Protein AF-A0AAD5X864-F1 (afdb_monomer_lite)

Radius of gyration: 17.91 Å; chains: 1; bounding box: 40×26×48 Å

InterPro domains:
  IPR007379 Tim44-like domain [PF04280] (13-86)
  IPR032710 NTF2-like domain superfamily [SSF54427] (5-88)
  IPR051975 Mitochondrial Large Ribosomal Subunit mL45 [PTHR28554] (2-89)

Secondary structure (DSSP, 8-state):
-EEEEEEEEEEEEEEEEEEEEEESSSS-EEEEEEEEEEEEEEEEEEEEETTEEEEEEEEEEEEEEEEEEEEE-TTT-TTPPPEEEEEE----

Sequence (92 aa):
MSWQSHGRASPPQTVNLTAAKIMMDKTTDHEIVQVTVRVNLKQSVAIYKGGKLIGGNPNEPQDIEEFI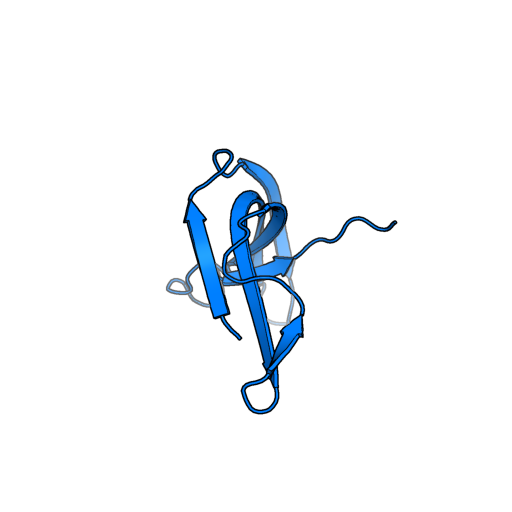VLEKWPTRDVYEDWKIAARLTRKA

Structure (mmCIF, N/CA/C/O backbone):
data_AF-A0AAD5X864-F1
#
_entry.id   AF-A0AAD5X864-F1
#
loop_
_atom_site.group_PDB
_atom_site.id
_atom_site.type_symbol
_atom_site.label_atom_id
_atom_site.label_alt_id
_atom_site.label_comp_id
_atom_site.label_asym_id
_atom_site.label_entity_id
_atom_site.label_seq_id
_atom_site.pdbx_PDB_ins_code
_atom_site.Cartn_x
_atom_site.Cartn_y
_atom_site.Cartn_z
_atom_site.occupancy
_atom_site.B_iso_or_equiv
_atom_site.auth_seq_id
_atom_site.auth_comp_id
_atom_site.auth_asym_id
_atom_site.auth_atom_id
_atom_site.pdbx_PDB_model_num
ATOM 1 N 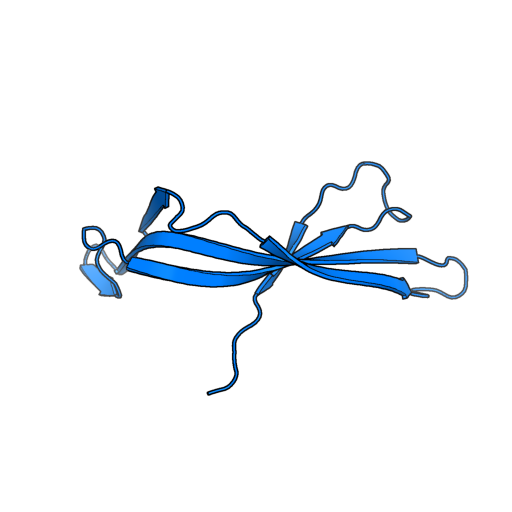N . MET A 1 1 ? -19.189 -2.866 4.985 1.00 91.06 1 MET A N 1
ATOM 2 C CA . MET A 1 1 ? -17.881 -2.562 5.604 1.00 91.06 1 MET A CA 1
ATOM 3 C C . MET A 1 1 ? -17.807 -1.059 5.786 1.00 91.06 1 MET A C 1
ATOM 5 O O . M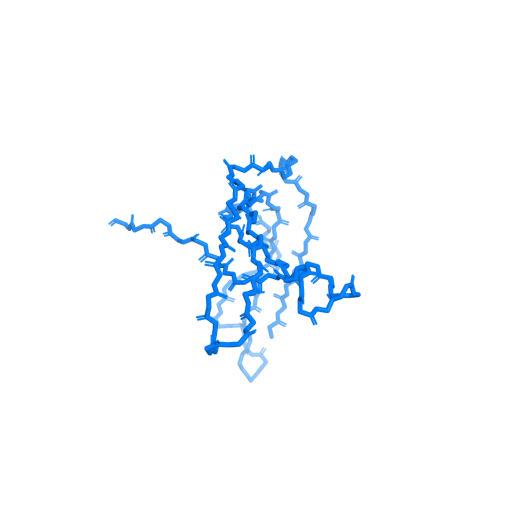ET A 1 1 ? -18.313 -0.354 4.925 1.00 91.06 1 MET A O 1
ATOM 9 N N . SER A 1 2 ? -17.237 -0.593 6.890 1.00 94.94 2 SER A N 1
ATOM 10 C CA . SER A 1 2 ? -16.894 0.808 7.119 1.00 94.94 2 SER A CA 1
ATOM 11 C C . SER A 1 2 ? -15.393 0.884 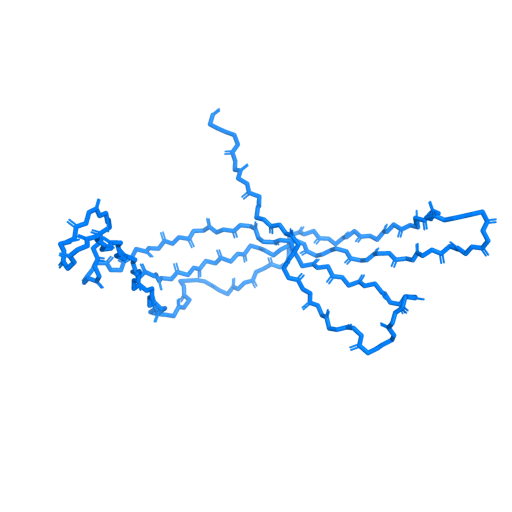7.367 1.00 94.94 2 SER A C 1
ATOM 13 O O . SER A 1 2 ? -14.873 0.108 8.168 1.00 94.94 2 SER A O 1
ATOM 15 N N . TRP A 1 3 ? -14.715 1.768 6.646 1.00 95.75 3 TRP A N 1
ATOM 16 C CA . TRP A 1 3 ? -13.300 2.071 6.815 1.00 95.75 3 TRP A CA 1
ATOM 17 C C . TRP A 1 3 ? -13.155 3.584 6.882 1.00 95.75 3 TRP A C 1
ATOM 19 O O . TRP A 1 3 ? -13.765 4.294 6.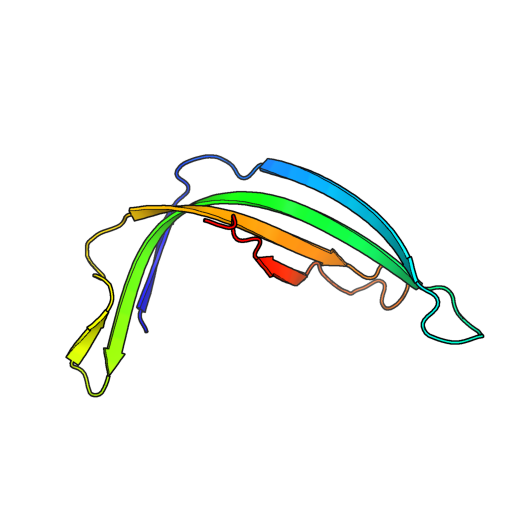079 1.00 95.75 3 TRP A O 1
ATOM 29 N N . GLN A 1 4 ? -12.369 4.071 7.836 1.00 96.38 4 GLN A N 1
ATOM 30 C CA . GLN A 1 4 ? -12.077 5.491 7.979 1.00 96.38 4 GLN A CA 1
ATOM 31 C C . GLN A 1 4 ? -10.590 5.697 8.245 1.00 96.38 4 GLN A C 1
ATOM 33 O O . GLN A 1 4 ? -10.003 5.035 9.104 1.00 96.38 4 GLN A O 1
ATOM 38 N N . SER A 1 5 ? -9.999 6.655 7.528 1.00 94.50 5 SER A N 1
ATOM 39 C CA . SER A 1 5 ? -8.674 7.176 7.849 1.00 94.50 5 SER A CA 1
ATOM 40 C C . SER A 1 5 ? -8.789 8.273 8.900 1.00 94.50 5 SER A C 1
ATOM 42 O O . SER A 1 5 ? -9.587 9.196 8.760 1.00 94.50 5 SER A O 1
ATOM 44 N N . HIS A 1 6 ? -7.934 8.196 9.913 1.00 95.19 6 HIS A N 1
ATOM 45 C CA . HIS A 1 6 ? -7.756 9.205 10.961 1.00 95.19 6 HIS A CA 1
ATOM 46 C C . HIS A 1 6 ? -6.433 9.962 10.777 1.00 95.19 6 HIS A C 1
ATOM 48 O O . HIS A 1 6 ? -5.912 10.571 11.709 1.00 95.19 6 HIS A O 1
ATOM 54 N N . GLY A 1 7 ? -5.874 9.902 9.565 1.00 92.56 7 GLY A N 1
ATOM 55 C CA . GLY A 1 7 ? -4.591 10.491 9.208 1.00 92.56 7 GLY A CA 1
ATOM 56 C C . GLY A 1 7 ? -3.426 9.502 9.238 1.00 92.56 7 GLY A C 1
ATOM 57 O O . GLY A 1 7 ? -3.586 8.279 9.271 1.00 92.56 7 GLY A O 1
ATOM 58 N N . ARG A 1 8 ? -2.218 10.064 9.176 1.00 90.06 8 ARG A N 1
ATOM 59 C CA . ARG A 1 8 ? -0.953 9.320 9.165 1.00 90.06 8 ARG A CA 1
ATOM 60 C C . ARG A 1 8 ? -0.326 9.319 10.554 1.00 90.06 8 ARG A C 1
ATOM 62 O O . ARG A 1 8 ? -0.225 10.379 11.167 1.00 90.06 8 ARG A O 1
ATOM 69 N N . ALA A 1 9 ? 0.136 8.159 11.007 1.00 90.38 9 ALA A N 1
ATOM 70 C CA . ALA A 1 9 ? 0.939 8.062 12.225 1.00 90.38 9 ALA A CA 1
ATOM 71 C C . ALA A 1 9 ? 2.406 8.441 11.946 1.00 90.38 9 ALA A C 1
ATOM 73 O O . ALA A 1 9 ? 3.054 9.083 12.767 1.00 90.38 9 ALA A O 1
ATOM 74 N N . SER A 1 10 ? 2.913 8.136 10.745 1.00 92.62 10 SER A N 1
ATOM 75 C CA . SER A 1 10 ? 4.189 8.658 10.243 1.00 92.62 10 SER A CA 1
ATOM 76 C C . SER A 1 10 ? 4.141 8.893 8.727 1.00 92.62 10 SER A C 1
ATOM 78 O O . SER A 1 10 ? 3.288 8.320 8.045 1.00 92.62 10 SER A O 1
ATOM 80 N N . PRO A 1 11 ? 5.033 9.724 8.155 1.00 95.44 11 PRO A N 1
ATOM 81 C CA . PRO A 1 11 ? 5.110 9.894 6.706 1.00 95.44 11 PRO A CA 1
ATOM 82 C C . PRO A 1 11 ? 5.383 8.560 5.989 1.00 95.44 11 PRO A C 1
ATOM 84 O O . PRO A 1 11 ? 6.142 7.743 6.520 1.00 95.44 11 PRO A O 1
ATOM 87 N N . PRO A 1 12 ? 4.790 8.328 4.803 1.00 95.25 12 PRO A N 1
ATOM 88 C CA . PRO A 1 12 ? 5.113 7.163 3.991 1.00 95.25 12 PRO A CA 1
ATOM 89 C C . PRO A 1 12 ? 6.574 7.214 3.538 1.00 95.25 12 PRO A C 1
ATOM 91 O O . PRO A 1 12 ? 7.111 8.288 3.260 1.00 95.25 12 PRO A O 1
ATOM 94 N N . GLN A 1 13 ? 7.216 6.051 3.469 1.00 96.94 13 GLN A N 1
ATOM 95 C CA . GLN A 1 13 ? 8.630 5.929 3.118 1.00 96.94 13 GLN A CA 1
ATOM 96 C C . GLN A 1 13 ? 8.806 4.921 1.991 1.00 96.94 13 GLN A C 1
ATOM 98 O O . GLN A 1 13 ? 8.342 3.786 2.093 1.00 96.94 13 GLN A O 1
ATOM 103 N N . THR A 1 14 ? 9.513 5.315 0.934 1.00 97.50 14 THR A N 1
ATOM 104 C CA . THR A 1 14 ? 9.972 4.368 -0.083 1.00 97.50 14 THR A CA 1
ATOM 105 C C . THR A 1 14 ? 11.024 3.455 0.533 1.00 97.50 14 THR A C 1
ATOM 107 O O . THR A 1 14 ? 12.030 3.927 1.056 1.00 97.50 14 THR A O 1
ATOM 110 N N . VAL A 1 15 ? 10.776 2.151 0.482 1.00 97.00 15 VAL A N 1
ATOM 111 C CA . VAL A 1 15 ? 11.655 1.117 1.048 1.00 97.00 15 VAL A CA 1
ATOM 112 C C . VAL A 1 15 ? 12.494 0.468 -0.041 1.00 97.00 15 VAL A C 1
ATOM 114 O O . VAL A 1 15 ? 13.656 0.150 0.179 1.00 97.00 15 VAL A O 1
ATOM 117 N N . ASN A 1 16 ? 11.897 0.258 -1.213 1.00 97.25 16 ASN A N 1
ATOM 118 C CA . ASN A 1 16 ? 12.552 -0.391 -2.335 1.00 97.25 16 ASN A CA 1
ATOM 119 C C . ASN A 1 16 ? 12.016 0.161 -3.659 1.00 97.25 16 ASN A C 1
ATOM 121 O O . ASN A 1 16 ? 10.834 0.491 -3.763 1.00 97.25 16 ASN A O 1
ATOM 125 N N . LEU A 1 17 ? 12.885 0.213 -4.663 1.00 97.06 17 LEU A N 1
ATOM 126 C CA . LEU A 1 17 ? 12.561 0.526 -6.049 1.00 97.06 17 LEU A CA 1
ATOM 127 C C . LEU A 1 17 ? 13.169 -0.576 -6.914 1.00 97.06 17 LEU A C 1
ATOM 129 O O . LEU A 1 17 ? 14.353 -0.887 -6.794 1.00 97.06 17 LEU A O 1
ATOM 133 N N . THR A 1 18 ? 12.370 -1.176 -7.783 1.00 96.38 18 THR A N 1
ATOM 134 C CA . THR A 1 18 ? 12.828 -2.231 -8.685 1.00 96.38 18 THR A CA 1
ATOM 135 C C . THR A 1 18 ? 12.236 -2.002 -10.060 1.00 96.38 18 THR A C 1
ATOM 137 O O . THR A 1 18 ? 11.059 -1.687 -10.190 1.00 96.38 18 THR A O 1
ATOM 140 N N . ALA A 1 19 ? 13.059 -2.160 -11.089 1.00 94.62 19 ALA A N 1
ATOM 141 C CA . ALA A 1 19 ? 12.622 -2.146 -12.472 1.00 94.62 19 ALA A CA 1
ATOM 142 C C . ALA A 1 19 ? 13.054 -3.449 -13.139 1.00 94.62 19 ALA A C 1
ATOM 144 O O . ALA A 1 19 ? 14.130 -3.973 -12.842 1.00 94.62 19 ALA A O 1
ATOM 145 N N . ALA A 1 20 ? 12.217 -3.974 -14.025 1.00 92.38 20 ALA A N 1
ATOM 146 C CA . ALA A 1 20 ? 12.518 -5.183 -14.771 1.00 92.38 20 ALA A CA 1
ATOM 147 C C . ALA A 1 20 ? 12.060 -5.050 -16.222 1.00 92.38 20 ALA A C 1
ATOM 149 O O . ALA A 1 20 ? 11.063 -4.391 -16.517 1.00 92.38 20 ALA A O 1
ATOM 150 N N . LYS A 1 21 ? 12.794 -5.715 -17.115 1.00 90.81 21 LYS A N 1
ATOM 151 C CA . LYS A 1 21 ? 12.361 -5.963 -18.489 1.00 90.81 21 LYS A CA 1
ATOM 152 C C . LYS A 1 21 ? 11.650 -7.304 -18.534 1.00 90.81 21 LYS A C 1
ATOM 154 O O . LYS A 1 21 ? 12.191 -8.307 -18.072 1.00 90.81 21 LYS A O 1
ATOM 159 N N . ILE A 1 22 ? 10.443 -7.309 -19.073 1.00 86.88 22 ILE A N 1
ATOM 160 C CA . ILE A 1 22 ? 9.594 -8.480 -19.222 1.00 86.88 22 ILE A CA 1
ATOM 161 C C . ILE A 1 22 ? 9.315 -8.650 -20.711 1.00 86.88 22 ILE A C 1
ATOM 163 O O . ILE A 1 22 ? 8.650 -7.821 -21.328 1.00 86.88 22 ILE A O 1
ATOM 167 N N . MET A 1 23 ? 9.791 -9.758 -21.273 1.00 83.56 23 MET A N 1
ATOM 168 C CA . MET A 1 23 ? 9.306 -10.241 -22.563 1.00 83.56 23 MET A CA 1
ATOM 169 C C . MET A 1 23 ? 7.970 -10.945 -22.330 1.00 83.56 23 MET A C 1
ATOM 171 O O . MET A 1 23 ? 7.934 -12.036 -21.759 1.00 83.56 23 MET A O 1
ATOM 175 N N . MET A 1 24 ? 6.869 -10.303 -22.724 1.00 74.62 24 MET A N 1
ATOM 176 C CA . MET A 1 24 ? 5.535 -10.921 -22.683 1.00 74.62 24 MET A CA 1
ATOM 177 C C . MET A 1 24 ? 5.203 -11.657 -23.983 1.00 74.62 24 MET A C 1
ATOM 179 O O . MET A 1 24 ? 4.478 -12.650 -23.959 1.00 74.62 24 MET A O 1
ATOM 183 N N . ASP A 1 25 ? 5.772 -11.211 -25.101 1.00 76.25 25 ASP A N 1
ATOM 184 C CA . ASP A 1 25 ? 5.725 -11.880 -26.395 1.00 76.25 25 ASP A CA 1
ATOM 185 C C . ASP A 1 25 ? 7.124 -11.902 -27.043 1.00 76.25 25 ASP A C 1
ATOM 187 O O . ASP A 1 25 ? 8.105 -11.430 -26.469 1.00 76.25 25 ASP A O 1
ATOM 191 N N . LYS A 1 26 ? 7.247 -12.512 -28.230 1.00 72.31 26 LYS A N 1
ATOM 192 C CA . LYS A 1 26 ? 8.532 -12.618 -28.951 1.00 72.31 26 LYS A CA 1
ATOM 193 C C . LYS A 1 26 ? 8.949 -11.318 -29.654 1.00 72.31 26 LYS A C 1
ATOM 195 O O . LYS A 1 26 ? 9.950 -11.323 -30.367 1.00 72.31 26 LYS A O 1
ATOM 200 N N . THR A 1 27 ? 8.156 -10.257 -29.547 1.00 67.38 27 THR A N 1
ATOM 201 C CA . THR A 1 27 ? 8.217 -9.097 -30.442 1.00 67.38 27 THR A CA 1
ATOM 202 C C . THR A 1 27 ? 8.385 -7.769 -29.720 1.00 67.38 27 THR A C 1
ATOM 204 O O . THR A 1 27 ? 8.821 -6.807 -30.347 1.00 67.38 27 THR A O 1
ATOM 207 N N . THR A 1 28 ? 8.050 -7.671 -28.434 1.00 77.00 28 THR A N 1
ATOM 208 C CA . THR A 1 28 ? 8.108 -6.416 -27.684 1.00 77.00 28 THR A CA 1
ATOM 209 C C . THR A 1 28 ? 8.565 -6.646 -26.247 1.00 77.00 28 THR A C 1
ATOM 211 O O . THR A 1 28 ? 7.958 -7.390 -25.476 1.00 77.00 28 THR A O 1
ATOM 214 N N . ASP A 1 29 ? 9.639 -5.948 -25.883 1.00 84.25 29 ASP A N 1
ATOM 215 C CA . ASP A 1 29 ? 10.071 -5.821 -24.498 1.00 84.25 29 ASP A CA 1
ATOM 216 C C . ASP A 1 29 ? 9.170 -4.812 -23.786 1.00 84.25 29 ASP A C 1
ATOM 218 O O . ASP A 1 29 ? 9.003 -3.676 -24.240 1.00 84.25 29 ASP A O 1
ATOM 222 N N . HIS A 1 30 ? 8.622 -5.207 -22.642 1.00 87.62 30 HIS A N 1
ATOM 223 C CA . HIS A 1 30 ? 7.956 -4.285 -21.738 1.00 87.62 30 HIS A CA 1
ATOM 224 C C . HIS A 1 30 ? 8.822 -4.015 -20.516 1.00 87.62 30 HIS A C 1
ATOM 226 O O . HIS A 1 30 ? 9.497 -4.900 -19.999 1.00 87.62 30 HIS A O 1
ATOM 232 N N . GLU A 1 31 ? 8.779 -2.789 -20.025 1.00 90.88 31 GLU A N 1
ATOM 233 C CA . GLU A 1 31 ? 9.376 -2.413 -18.757 1.00 90.88 31 GLU A CA 1
ATOM 234 C C . GLU A 1 31 ? 8.286 -2.289 -17.703 1.00 90.88 31 GLU A C 1
ATOM 236 O O . GLU A 1 31 ? 7.205 -1.749 -17.949 1.00 90.88 31 GLU A O 1
ATOM 241 N N . ILE A 1 32 ? 8.604 -2.782 -16.515 1.00 93.06 32 ILE A N 1
ATOM 242 C CA . ILE A 1 32 ? 7.791 -2.631 -15.321 1.00 93.06 32 ILE A CA 1
ATOM 243 C C . ILE A 1 32 ? 8.629 -1.935 -14.260 1.00 93.06 32 ILE A C 1
ATOM 245 O O . ILE A 1 32 ? 9.810 -2.246 -14.083 1.00 93.06 32 ILE A O 1
ATOM 249 N N . VAL A 1 33 ? 8.019 -0.999 -13.542 1.00 95.44 33 VAL A N 1
ATOM 250 C CA . VAL A 1 33 ? 8.632 -0.354 -12.383 1.00 95.44 33 VAL A CA 1
ATOM 251 C C . VAL A 1 33 ? 7.744 -0.601 -11.179 1.00 95.44 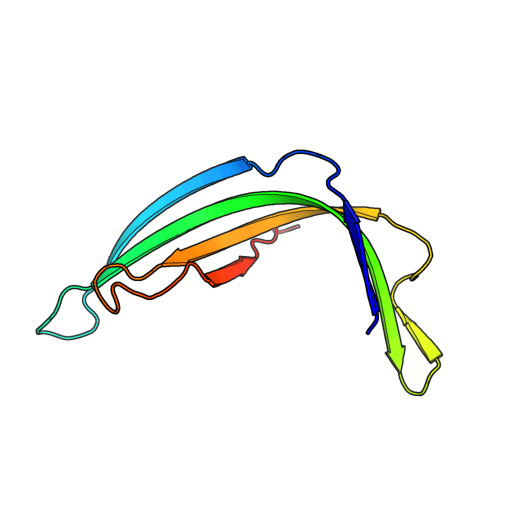33 VAL A C 1
ATOM 253 O O . VAL A 1 33 ? 6.552 -0.304 -11.214 1.00 95.44 33 VAL A O 1
ATOM 256 N N . GLN A 1 34 ? 8.335 -1.123 -10.111 1.00 97.44 34 GLN A N 1
ATOM 257 C CA . GLN A 1 34 ? 7.685 -1.362 -8.835 1.00 97.44 34 GLN A CA 1
ATOM 258 C C . GLN A 1 34 ? 8.354 -0.554 -7.722 1.00 97.44 34 GLN A C 1
ATOM 260 O O . GLN A 1 34 ? 9.581 -0.513 -7.604 1.00 97.44 34 GLN A O 1
ATOM 265 N N . VAL A 1 35 ? 7.538 0.072 -6.877 1.00 98.00 35 VAL A N 1
ATOM 266 C CA . VAL A 1 35 ? 7.970 0.829 -5.699 1.00 98.00 35 VAL A CA 1
ATOM 267 C C . VAL A 1 35 ? 7.288 0.247 -4.474 1.00 98.00 35 VAL A C 1
ATOM 269 O O . VAL A 1 35 ? 6.064 0.282 -4.363 1.00 98.00 35 VAL A O 1
ATOM 272 N N . THR A 1 36 ? 8.074 -0.247 -3.524 1.00 98.00 36 THR A N 1
ATOM 273 C CA . THR A 1 36 ? 7.552 -0.660 -2.220 1.00 98.00 36 THR A CA 1
ATOM 274 C C . THR A 1 36 ? 7.554 0.537 -1.284 1.00 98.00 36 THR A C 1
ATOM 276 O O . THR A 1 36 ? 8.609 1.108 -0.998 1.00 98.00 36 THR A O 1
ATOM 279 N N . VAL A 1 37 ? 6.382 0.889 -0.763 1.00 97.69 37 VAL A N 1
ATOM 280 C CA . VAL A 1 37 ? 6.187 1.991 0.180 1.00 97.69 37 VAL A CA 1
ATOM 281 C C . VAL A 1 37 ? 5.721 1.428 1.517 1.00 97.69 37 VAL A C 1
ATOM 283 O O . VAL A 1 37 ? 4.722 0.714 1.590 1.00 97.69 37 VAL A O 1
ATOM 286 N N . ARG A 1 38 ? 6.434 1.773 2.590 1.00 96.69 38 ARG A N 1
ATOM 287 C CA . ARG A 1 38 ? 5.965 1.596 3.965 1.00 96.69 38 ARG A CA 1
ATOM 288 C C . ARG A 1 38 ? 4.981 2.713 4.277 1.00 96.69 38 ARG A C 1
ATOM 290 O O . ARG A 1 38 ? 5.330 3.892 4.205 1.00 96.69 38 ARG A O 1
ATOM 297 N N . VAL A 1 39 ? 3.769 2.335 4.641 1.00 95.94 39 VAL A N 1
ATOM 298 C CA . VAL A 1 39 ? 2.664 3.227 4.965 1.00 95.94 39 VAL A CA 1
ATOM 299 C C . VAL A 1 39 ? 2.273 2.986 6.416 1.00 95.94 39 VAL A C 1
ATOM 301 O O . VAL A 1 39 ? 2.057 1.848 6.819 1.00 95.94 39 VAL A O 1
ATOM 304 N N . ASN A 1 40 ? 2.202 4.058 7.202 1.00 95.69 40 ASN A N 1
ATOM 305 C CA . ASN A 1 40 ? 1.778 3.994 8.595 1.00 95.69 40 ASN A CA 1
ATOM 306 C C . ASN A 1 40 ? 0.576 4.919 8.812 1.00 95.69 40 ASN A C 1
ATOM 308 O O . ASN A 1 40 ? 0.697 6.151 8.780 1.00 95.69 40 ASN A O 1
ATOM 312 N N . LEU A 1 41 ? -0.595 4.312 8.974 1.00 94.88 41 LEU A N 1
ATOM 313 C CA . LEU A 1 41 ? -1.885 4.991 9.017 1.00 94.88 41 LEU A CA 1
ATOM 314 C C . LEU A 1 41 ? -2.582 4.708 10.334 1.00 94.88 41 LEU A C 1
ATOM 316 O O . LEU A 1 41 ? -2.555 3.585 10.831 1.00 94.88 41 LEU A O 1
ATOM 320 N N . LYS A 1 42 ? -3.297 5.715 10.828 1.00 96.62 42 LYS A N 1
ATOM 321 C CA . LYS A 1 42 ? -4.283 5.521 11.879 1.00 96.62 42 LYS A CA 1
ATOM 322 C C . LYS A 1 42 ? -5.632 5.276 11.217 1.00 96.62 42 LYS A C 1
ATOM 324 O O . LYS A 1 42 ? -6.118 6.131 10.475 1.00 96.62 42 LYS A O 1
ATOM 329 N N . GLN A 1 43 ? -6.223 4.106 11.428 1.00 96.00 43 GLN A N 1
ATOM 330 C CA . GLN A 1 43 ? -7.450 3.686 10.745 1.00 96.00 43 GLN A CA 1
ATOM 331 C C . GLN A 1 43 ? -8.415 2.964 11.685 1.00 96.00 43 GLN A C 1
ATOM 333 O O . GLN A 1 43 ? -7.986 2.282 12.610 1.00 96.00 43 GLN A O 1
ATOM 338 N N . SER A 1 44 ? -9.720 3.091 11.440 1.00 96.94 44 SER A N 1
ATOM 339 C CA . SER A 1 44 ? -10.737 2.236 12.063 1.00 96.94 44 SER A CA 1
ATOM 340 C C . SER A 1 44 ? -11.494 1.448 10.996 1.00 96.94 44 SER A C 1
ATOM 342 O O . SER A 1 44 ? -11.788 1.955 9.910 1.00 96.94 44 SER A O 1
ATOM 344 N N . VAL A 1 45 ? -11.787 0.180 11.298 1.00 96.81 45 VAL A N 1
ATOM 345 C CA . VAL A 1 45 ? -12.485 -0.745 10.397 1.00 96.81 45 VAL A CA 1
ATOM 346 C C . VAL A 1 45 ? -13.591 -1.460 11.140 1.00 96.81 45 VAL A C 1
ATOM 348 O O . VAL A 1 45 ? -13.396 -1.948 12.249 1.00 96.81 45 VAL A O 1
ATOM 351 N N . ALA A 1 46 ? -14.741 -1.573 10.486 1.00 97.31 46 ALA A N 1
ATOM 352 C CA . ALA A 1 46 ? -15.872 -2.348 10.957 1.00 97.31 46 ALA A CA 1
ATOM 353 C C . ALA A 1 46 ? -16.502 -3.153 9.817 1.00 97.31 46 ALA A C 1
ATOM 355 O O . ALA A 1 46 ? -16.787 -2.643 8.727 1.00 97.31 46 ALA A O 1
ATOM 356 N N . ILE A 1 47 ? -16.763 -4.429 10.072 1.00 97.50 47 ILE A N 1
ATOM 357 C CA . ILE A 1 47 ? -17.406 -5.340 9.129 1.00 97.50 47 ILE A CA 1
ATOM 358 C C . ILE A 1 47 ? -18.796 -5.662 9.664 1.00 97.50 47 ILE A C 1
ATOM 360 O O . ILE A 1 47 ? -18.949 -6.082 10.808 1.00 97.50 47 ILE A O 1
ATOM 364 N N . TYR A 1 48 ? -19.810 -5.481 8.820 1.00 97.25 48 TYR A N 1
ATOM 365 C CA . TYR A 1 48 ? -21.207 -5.714 9.172 1.00 97.25 48 TYR A CA 1
ATOM 366 C C . TYR A 1 48 ? -21.807 -6.796 8.280 1.00 97.25 48 TYR A C 1
ATOM 368 O O . TYR A 1 48 ? -21.547 -6.815 7.076 1.00 97.25 48 TYR A O 1
ATOM 376 N N . LYS A 1 49 ? -22.654 -7.652 8.855 1.00 96.88 49 LYS A N 1
ATOM 377 C CA . LYS A 1 49 ? -23.459 -8.647 8.135 1.00 96.88 49 LYS A CA 1
ATOM 378 C C . LYS A 1 49 ? -24.893 -8.588 8.652 1.00 96.88 49 LYS A C 1
ATOM 380 O O . LYS A 1 49 ? -25.129 -8.760 9.843 1.00 96.88 49 LYS A O 1
ATOM 385 N N . GLY A 1 50 ? -25.846 -8.296 7.765 1.00 95.38 50 GLY A N 1
ATOM 386 C CA . GLY A 1 50 ? -27.256 -8.120 8.144 1.00 95.38 50 GLY A CA 1
ATOM 387 C C . GLY A 1 50 ? -27.473 -7.014 9.186 1.00 95.38 50 GLY A C 1
ATOM 388 O O . GLY A 1 50 ? -28.236 -7.203 10.125 1.00 95.38 50 GLY A O 1
ATOM 389 N N . GLY A 1 51 ? -26.727 -5.907 9.090 1.00 93.25 51 GLY A N 1
ATOM 390 C CA . GLY A 1 51 ? -26.788 -4.790 10.046 1.00 93.25 51 GLY A CA 1
ATOM 391 C C . GLY A 1 51 ? -26.079 -5.030 11.386 1.00 93.25 51 GLY A C 1
ATOM 392 O O . GLY A 1 51 ? -25.896 -4.086 12.147 1.00 93.25 51 GLY A O 1
ATOM 393 N N . LYS A 1 52 ? -25.623 -6.256 11.674 1.00 95.38 52 LYS A N 1
ATOM 394 C CA . LYS A 1 52 ? -24.873 -6.581 12.896 1.00 95.38 52 LYS A CA 1
ATOM 395 C C . LYS A 1 52 ? -23.372 -6.453 12.669 1.00 95.38 52 LYS A C 1
ATOM 397 O O . LYS A 1 52 ? -22.872 -6.888 11.631 1.00 95.38 52 LYS A O 1
ATOM 402 N N . LEU A 1 53 ? -22.665 -5.879 13.641 1.00 96.12 53 LEU A N 1
ATOM 403 C CA . LEU A 1 53 ? -21.203 -5.835 13.663 1.00 96.12 53 LEU A CA 1
ATOM 404 C C . LEU A 1 53 ? -20.658 -7.256 13.871 1.00 96.12 53 LEU A C 1
ATOM 406 O O . LEU A 1 53 ? -21.060 -7.934 14.812 1.00 96.12 53 LEU A O 1
ATOM 410 N N . ILE A 1 54 ? -19.771 -7.704 12.982 1.00 97.25 54 ILE A N 1
ATOM 411 C CA . ILE A 1 54 ? -19.166 -9.048 13.015 1.00 97.25 54 ILE A CA 1
ATOM 412 C C . ILE A 1 54 ? -17.634 -9.026 13.076 1.00 97.25 54 ILE A C 1
ATOM 414 O O . ILE A 1 54 ? -17.016 -10.080 13.180 1.00 97.25 54 ILE A O 1
ATOM 418 N N . GLY A 1 55 ? -17.013 -7.850 12.999 1.00 95.75 55 GLY A N 1
ATOM 419 C CA . GLY A 1 55 ? -15.565 -7.717 13.112 1.00 95.75 55 GLY A CA 1
ATOM 420 C C . GLY A 1 55 ? -15.114 -6.264 13.153 1.00 95.75 55 GLY A C 1
ATOM 421 O O . GLY A 1 55 ? -15.744 -5.400 12.537 1.00 95.75 55 GLY A O 1
ATOM 422 N N . GLY A 1 56 ? -14.009 -6.021 13.859 1.00 95.25 56 GLY A N 1
ATOM 423 C CA . GLY A 1 56 ? -13.451 -4.688 14.079 1.00 95.25 56 GLY A CA 1
ATOM 424 C C . GLY A 1 56 ? -14.318 -3.801 14.978 1.00 95.25 56 GLY A C 1
ATOM 425 O O . GLY A 1 56 ? -15.269 -4.265 15.607 1.00 95.25 56 GLY A O 1
ATOM 426 N N . ASN A 1 57 ? -13.979 -2.517 15.032 1.00 94.94 57 ASN A N 1
ATOM 427 C CA . ASN A 1 57 ? -14.680 -1.502 15.808 1.00 94.94 57 ASN A CA 1
ATOM 428 C C . ASN A 1 57 ? -14.563 -0.148 15.079 1.00 94.94 57 ASN A C 1
ATOM 430 O O . ASN A 1 57 ? -13.452 0.345 14.882 1.00 94.94 57 ASN A O 1
ATOM 434 N N . PRO A 1 58 ? -15.678 0.476 14.655 1.00 94.81 58 PRO A N 1
ATOM 435 C CA . PRO A 1 58 ? -15.621 1.727 13.893 1.00 94.81 58 PRO A CA 1
ATOM 436 C C . PRO A 1 58 ? -15.117 2.915 14.728 1.00 94.81 58 PRO A C 1
ATOM 438 O O . PRO A 1 58 ? -14.602 3.876 14.159 1.00 94.81 58 PRO A O 1
ATOM 441 N N . ASN A 1 59 ? -15.246 2.843 16.057 1.00 95.44 59 ASN A N 1
ATOM 442 C CA . ASN A 1 59 ? -14.951 3.934 16.990 1.00 95.44 59 ASN A CA 1
ATOM 443 C C . ASN A 1 59 ? -13.583 3.797 17.668 1.00 95.44 59 ASN A C 1
ATOM 445 O O . ASN A 1 59 ? -13.253 4.590 18.546 1.00 95.44 59 ASN A O 1
ATOM 449 N N . GLU A 1 60 ? -12.794 2.795 17.286 1.00 96.12 60 GLU A N 1
ATOM 450 C CA . GLU A 1 60 ? -11.488 2.514 17.878 1.00 96.12 60 GLU A CA 1
ATOM 451 C C . GLU A 1 60 ? -10.413 2.551 16.787 1.00 96.12 60 GLU A C 1
ATOM 453 O O . GLU A 1 60 ? -10.147 1.542 16.130 1.00 96.12 60 GLU A O 1
ATOM 458 N N . PRO A 1 61 ? -9.824 3.732 16.526 1.00 95.88 61 PRO A N 1
ATOM 459 C CA . PRO A 1 61 ? -8.736 3.862 15.571 1.00 95.88 61 PRO A CA 1
ATOM 460 C C . PRO A 1 61 ? -7.473 3.164 16.074 1.00 95.88 61 PRO A C 1
ATOM 462 O O . PRO A 1 61 ? -7.059 3.369 17.215 1.00 95.88 61 PRO A O 1
ATOM 465 N N . GLN A 1 62 ? -6.824 2.412 15.192 1.00 95.44 62 GLN A N 1
ATOM 466 C CA . GLN A 1 62 ? -5.574 1.707 15.455 1.00 95.44 62 GLN A CA 1
ATOM 467 C C . GLN A 1 62 ? -4.485 2.179 14.495 1.00 95.44 62 GLN A C 1
ATOM 469 O O . GLN A 1 62 ? -4.761 2.485 13.330 1.00 95.44 62 GLN A O 1
ATOM 474 N N . ASP A 1 63 ? -3.252 2.225 14.990 1.00 95.56 63 ASP A N 1
ATOM 475 C CA . ASP A 1 63 ? -2.078 2.464 14.158 1.00 95.56 63 ASP A CA 1
ATOM 476 C C . ASP A 1 63 ? -1.706 1.161 13.450 1.00 95.56 63 ASP A C 1
ATOM 478 O O . ASP A 1 63 ? -1.547 0.113 14.080 1.00 95.56 63 ASP A O 1
ATOM 482 N N . ILE A 1 64 ? -1.591 1.221 12.128 1.00 93.62 64 ILE A N 1
ATOM 483 C CA . ILE A 1 64 ? -1.336 0.066 11.277 1.00 93.62 64 ILE A CA 1
ATOM 484 C C . ILE A 1 64 ? -0.186 0.402 10.334 1.00 93.62 64 ILE A C 1
ATOM 486 O O . ILE A 1 64 ? -0.228 1.385 9.591 1.00 93.62 64 ILE A O 1
ATOM 490 N N . GLU A 1 65 ? 0.818 -0.468 10.339 1.00 94.38 65 GLU A N 1
ATOM 491 C CA . GLU A 1 65 ? 1.921 -0.449 9.389 1.00 94.38 65 GLU A CA 1
ATOM 492 C C . GLU A 1 65 ? 1.667 -1.461 8.267 1.00 94.38 65 GLU A C 1
ATOM 494 O O . GLU A 1 65 ? 1.514 -2.657 8.514 1.00 94.38 65 GLU A O 1
ATOM 499 N N . GLU A 1 66 ? 1.672 -0.987 7.023 1.00 94.69 66 GLU A N 1
ATOM 500 C CA . GLU A 1 66 ? 1.566 -1.817 5.825 1.00 94.69 66 GLU A CA 1
ATOM 501 C C . GLU A 1 66 ? 2.705 -1.513 4.852 1.00 94.69 66 GLU A C 1
ATOM 503 O O . GLU A 1 66 ? 3.218 -0.398 4.775 1.00 94.69 66 GLU A O 1
ATOM 508 N N . PHE A 1 67 ? 3.086 -2.517 4.071 1.00 96.75 67 PHE A N 1
ATOM 509 C CA . PHE A 1 67 ? 4.022 -2.369 2.963 1.00 96.75 67 PHE A CA 1
ATOM 510 C C . PHE A 1 67 ? 3.243 -2.613 1.677 1.00 96.75 67 PHE A C 1
ATOM 512 O O . PHE A 1 67 ? 2.845 -3.745 1.398 1.00 96.75 67 PHE A O 1
ATOM 519 N N . ILE A 1 68 ? 2.988 -1.553 0.917 1.00 97.25 68 ILE A N 1
ATOM 520 C CA . ILE A 1 68 ? 2.273 -1.630 -0.359 1.00 97.25 68 ILE A CA 1
ATOM 521 C C . ILE A 1 68 ? 3.269 -1.572 -1.512 1.00 97.25 68 ILE A C 1
ATOM 523 O O . ILE A 1 68 ? 4.267 -0.857 -1.441 1.00 97.25 68 ILE A O 1
ATOM 527 N N . VAL A 1 69 ? 3.001 -2.325 -2.570 1.00 97.81 69 VAL A N 1
ATOM 528 C CA . VAL A 1 69 ? 3.761 -2.280 -3.819 1.00 97.81 69 VAL A CA 1
ATOM 529 C C . VAL A 1 69 ? 2.933 -1.509 -4.832 1.00 97.81 69 VAL A C 1
ATOM 531 O O . VAL A 1 69 ? 1.812 -1.908 -5.151 1.00 97.81 69 VAL A O 1
ATOM 534 N N . LEU A 1 70 ? 3.482 -0.400 -5.311 1.00 97.88 70 LEU A N 1
ATOM 535 C CA . LEU A 1 70 ? 2.959 0.361 -6.435 1.00 97.88 70 LEU A CA 1
ATOM 536 C C . LEU A 1 70 ? 3.662 -0.094 -7.710 1.00 97.88 70 LEU A C 1
ATOM 538 O O . LEU A 1 70 ? 4.860 -0.355 -7.678 1.00 97.88 70 LEU A O 1
ATOM 542 N N . GLU A 1 71 ? 2.940 -0.157 -8.820 1.00 96.12 71 GLU A N 1
ATOM 543 C CA . GLU A 1 71 ? 3.454 -0.591 -10.117 1.00 96.12 71 GLU A CA 1
ATOM 544 C C . GLU A 1 71 ? 3.041 0.366 -11.236 1.00 96.12 71 GLU A C 1
ATOM 546 O O . GLU A 1 71 ? 1.940 0.922 -11.209 1.00 96.12 71 GLU A O 1
ATOM 551 N N . LYS A 1 72 ? 3.923 0.534 -12.226 1.00 94.69 72 LYS A N 1
ATOM 552 C CA . LYS A 1 72 ? 3.653 1.236 -13.483 1.00 94.69 72 LYS A CA 1
ATOM 553 C C . LYS A 1 72 ? 4.344 0.534 -14.659 1.00 94.69 72 LYS A C 1
ATOM 555 O O . LYS A 1 72 ? 5.465 0.044 -14.515 1.00 94.69 72 LYS A O 1
ATOM 560 N N . TRP A 1 73 ? 3.691 0.548 -15.823 1.00 92.38 73 TRP A N 1
ATOM 561 C CA . TRP A 1 73 ? 4.179 -0.022 -17.086 1.00 92.38 73 TRP A CA 1
ATOM 562 C C . TRP A 1 73 ? 4.511 1.083 -18.102 1.00 92.38 73 TRP A C 1
ATOM 564 O O . TRP A 1 73 ? 3.720 1.353 -19.009 1.00 92.38 73 TRP A O 1
ATOM 574 N N . PRO A 1 74 ? 5.671 1.751 -17.983 1.00 87.81 74 PRO A N 1
ATOM 575 C CA . PRO A 1 74 ? 5.995 2.928 -18.794 1.00 87.81 74 PRO A CA 1
ATOM 576 C C . PRO A 1 74 ? 5.979 2.685 -20.311 1.00 87.81 74 PRO A C 1
ATOM 578 O O . PRO A 1 74 ? 5.719 3.612 -21.071 1.00 87.81 74 PRO A O 1
ATOM 581 N N . THR A 1 75 ? 6.250 1.457 -20.759 1.00 84.44 75 THR A N 1
ATOM 582 C CA . THR A 1 75 ? 6.333 1.098 -22.186 1.00 84.44 75 THR A CA 1
ATOM 583 C C . THR A 1 75 ? 5.033 0.542 -22.763 1.00 84.44 75 THR A C 1
ATOM 585 O O . THR A 1 75 ? 4.967 0.298 -23.963 1.00 84.44 75 THR A O 1
ATOM 588 N N . ARG A 1 76 ? 4.030 0.249 -21.925 1.00 79.38 76 ARG A N 1
ATOM 589 C CA . ARG A 1 76 ? 2.758 -0.341 -22.372 1.00 79.38 76 ARG A CA 1
ATOM 590 C C . ARG A 1 76 ? 1.726 0.738 -22.667 1.00 79.38 76 ARG A C 1
ATOM 592 O O . ARG A 1 76 ? 1.050 0.672 -23.688 1.00 79.38 76 ARG A O 1
ATOM 599 N N . ASP A 1 77 ? 1.632 1.719 -21.779 1.00 76.38 77 ASP A N 1
ATOM 600 C CA . ASP A 1 77 ? 0.784 2.891 -21.936 1.00 76.38 77 ASP A CA 1
ATOM 601 C C . ASP A 1 77 ? 1.418 4.062 -21.176 1.00 76.38 77 ASP A C 1
ATOM 603 O O . ASP A 1 77 ? 1.591 4.039 -19.956 1.00 76.38 77 ASP A O 1
ATOM 607 N N . VAL A 1 78 ? 1.795 5.102 -21.919 1.00 69.69 78 VAL A N 1
ATOM 608 C CA . VAL A 1 78 ? 2.494 6.277 -21.378 1.00 69.69 78 VAL A CA 1
ATOM 609 C C . VAL A 1 78 ? 1.605 7.060 -20.402 1.00 69.69 78 VAL A C 1
ATOM 611 O O . VAL A 1 78 ? 2.115 7.765 -19.526 1.00 69.69 78 VAL A O 1
ATOM 614 N N . TYR A 1 79 ? 0.284 6.899 -20.522 1.00 76.12 79 TYR A N 1
ATOM 615 C CA . TYR A 1 79 ? -0.723 7.523 -19.670 1.00 76.12 79 TYR A CA 1
ATOM 616 C C . TYR A 1 79 ? -1.145 6.639 -18.494 1.00 76.12 79 TYR A C 1
ATOM 618 O O . TYR A 1 79 ? -1.982 7.054 -17.695 1.00 76.12 79 TYR A O 1
ATOM 626 N N . GLU A 1 80 ? -0.573 5.441 -18.347 1.00 83.50 80 GLU A N 1
ATOM 627 C CA . GLU A 1 80 ? -0.909 4.575 -17.226 1.00 83.50 80 GLU A CA 1
ATOM 628 C C . GLU A 1 80 ? -0.353 5.146 -15.916 1.00 83.50 80 GLU A C 1
ATOM 630 O O . GLU A 1 80 ? 0.859 5.323 -15.729 1.00 83.50 80 GLU A O 1
ATOM 635 N N . ASP A 1 81 ? -1.264 5.456 -14.999 1.00 91.50 81 ASP A N 1
ATOM 636 C CA . ASP A 1 81 ? -0.943 5.873 -13.640 1.00 91.50 81 ASP A CA 1
ATOM 637 C C . ASP A 1 81 ? -0.421 4.707 -12.796 1.00 91.50 81 ASP A C 1
ATOM 639 O O . ASP A 1 81 ? -0.646 3.530 -13.086 1.00 91.50 81 ASP A O 1
ATOM 643 N N . TRP A 1 82 ? 0.267 5.047 -11.705 1.00 94.62 82 TRP A N 1
ATOM 644 C CA . TRP A 1 82 ? 0.674 4.073 -10.698 1.00 94.62 82 TRP A CA 1
ATOM 645 C C . TRP A 1 82 ? -0.542 3.367 -10.096 1.00 94.62 82 TRP A C 1
ATOM 647 O O . TRP A 1 82 ? -1.502 4.011 -9.671 1.00 94.62 82 TRP A O 1
ATOM 657 N N . LYS A 1 83 ? -0.472 2.040 -9.988 1.00 95.56 83 LYS A N 1
ATOM 658 C CA . LYS A 1 83 ? -1.521 1.204 -9.389 1.00 95.56 83 LYS A CA 1
ATOM 659 C C . LYS A 1 83 ? -0.969 0.427 -8.204 1.00 95.56 83 LYS A C 1
ATOM 661 O O . LYS A 1 83 ? 0.205 0.074 -8.182 1.00 95.56 83 LYS A O 1
ATOM 666 N N . ILE A 1 84 ? -1.816 0.130 -7.220 1.00 96.38 84 ILE A N 1
ATOM 667 C CA . ILE A 1 84 ? -1.455 -0.800 -6.143 1.00 96.38 84 ILE A CA 1
ATOM 668 C C . ILE A 1 84 ? -1.450 -2.212 -6.733 1.00 96.38 84 ILE A C 1
ATOM 670 O O . ILE A 1 84 ? -2.499 -2.717 -7.126 1.00 96.38 84 ILE A O 1
ATOM 674 N N . ALA A 1 85 ? -0.279 -2.840 -6.782 1.00 96.00 85 ALA A N 1
ATOM 675 C CA . ALA A 1 85 ? -0.100 -4.197 -7.291 1.00 96.00 85 ALA A CA 1
ATOM 676 C C . ALA A 1 85 ? -0.213 -5.250 -6.183 1.00 96.00 85 ALA A C 1
ATOM 678 O O . ALA A 1 85 ? -0.774 -6.323 -6.397 1.00 96.00 85 ALA A O 1
ATOM 679 N N . ALA A 1 86 ? 0.310 -4.958 -4.988 1.00 95.81 86 ALA A N 1
ATOM 680 C CA . ALA A 1 86 ? 0.312 -5.914 -3.886 1.00 95.81 86 ALA A CA 1
ATOM 681 C C . ALA A 1 86 ? 0.409 -5.249 -2.509 1.00 95.81 86 ALA A C 1
ATOM 683 O O . ALA A 1 86 ? 0.814 -4.095 -2.370 1.00 95.81 86 ALA A O 1
ATOM 684 N N . ARG A 1 87 ? 0.105 -6.038 -1.475 1.00 95.31 87 ARG A N 1
ATOM 685 C CA . ARG A 1 87 ? 0.467 -5.766 -0.081 1.00 95.31 87 ARG A CA 1
ATOM 686 C C . ARG A 1 87 ? 1.399 -6.868 0.408 1.00 95.31 87 ARG A C 1
ATOM 688 O O . ARG A 1 87 ? 1.056 -8.044 0.307 1.00 95.31 87 ARG A O 1
ATOM 695 N N . LEU A 1 88 ? 2.546 -6.499 0.968 1.00 94.19 88 LEU A N 1
ATOM 696 C CA . LEU A 1 88 ? 3.470 -7.446 1.582 1.00 94.19 88 LEU A CA 1
ATOM 697 C C . LEU A 1 88 ? 3.039 -7.725 3.022 1.00 94.19 88 LEU A C 1
ATOM 699 O O . LEU A 1 88 ? 2.823 -6.811 3.817 1.00 94.19 88 LEU A O 1
ATOM 703 N N . THR A 1 89 ? 2.943 -9.004 3.366 1.00 88.31 89 THR A N 1
ATOM 704 C CA . THR A 1 89 ? 2.714 -9.466 4.736 1.00 88.31 89 THR A CA 1
ATOM 705 C C . THR A 1 89 ? 3.990 -10.102 5.258 1.00 88.31 89 THR A C 1
ATOM 707 O O . THR A 1 89 ? 4.582 -10.941 4.576 1.00 88.31 89 THR A O 1
ATOM 710 N N . ARG A 1 90 ? 4.408 -9.752 6.478 1.00 78.31 90 ARG A N 1
ATOM 711 C CA . ARG A 1 90 ? 5.453 -10.525 7.156 1.00 78.31 90 ARG A CA 1
ATOM 712 C C . ARG A 1 90 ? 4.918 -11.938 7.395 1.00 78.31 90 ARG A C 1
ATOM 714 O O . ARG A 1 90 ? 3.777 -12.090 7.830 1.00 78.31 90 ARG A O 1
ATOM 721 N N . LYS A 1 91 ? 5.717 -12.962 7.088 1.00 71.44 91 LYS A N 1
ATOM 722 C CA . LYS A 1 91 ? 5.431 -14.309 7.593 1.00 71.44 91 LYS A CA 1
ATOM 723 C C . LYS A 1 91 ? 5.628 -14.289 9.110 1.00 71.44 91 LYS A C 1
ATOM 725 O O . LYS A 1 91 ? 6.591 -13.679 9.575 1.00 71.44 91 LYS A O 1
ATOM 730 N N . ALA A 1 92 ? 4.669 -14.875 9.824 1.00 53.44 92 ALA A N 1
ATOM 731 C CA . ALA A 1 92 ? 4.733 -15.095 11.265 1.00 53.44 92 ALA A CA 1
ATOM 732 C C . ALA A 1 92 ? 5.806 -16.131 11.615 1.00 53.44 92 ALA A C 1
ATOM 734 O O . ALA A 1 92 ? 6.051 -17.019 10.761 1.00 53.44 92 ALA A O 1
#

Foldseek 3Di:
DDKDFPFFPDDKDFPDKDKDWDPPDPPDIWIKIKTKIWGWTFMFDFDDDPNDTDDTDRPDTDIDIWIWIWMDTCVPDVPDDIDTPDIDDDDD

Organism: NCBI:txid64517

pLDDT: mean 91.56, std 8.35, range [53.44, 98.0]